Protein AF-A0A4V2JD85-F1 (afdb_monomer_lite)

Foldseek 3Di:
DPPDDLLVVLLCLLVVDPAADALQVSLVVSCVVCVVPPADSVNSSVSNVVSNVVVVHHYDDDDD

Structure (mmCIF, N/CA/C/O backbone):
data_AF-A0A4V2JD85-F1
#
_entry.id   AF-A0A4V2JD85-F1
#
loop_
_atom_site.group_PDB
_atom_site.id
_atom_site.type_symbol
_atom_site.label_atom_id
_atom_site.label_alt_id
_atom_site.label_comp_id
_atom_site.label_asym_id
_atom_site.label_entity_id
_atom_site.label_seq_id
_atom_site.pdbx_PDB_ins_code
_atom_site.Cartn_x
_atom_site.Cartn_y
_atom_site.Cartn_z
_atom_site.occupancy
_atom_site.B_iso_or_equiv
_atom_site.auth_seq_id
_atom_site.auth_comp_id
_atom_site.auth_asym_id
_atom_site.auth_atom_id
_atom_site.pdbx_PDB_model_num
ATOM 1 N N . MET A 1 1 ? -23.582 5.860 1.883 1.00 41.66 1 MET A N 1
ATOM 2 C CA . MET A 1 1 ? -22.519 5.276 1.045 1.00 41.66 1 MET A CA 1
ATOM 3 C C . MET A 1 1 ? -21.967 4.111 1.836 1.00 41.66 1 MET A C 1
ATOM 5 O O . MET A 1 1 ?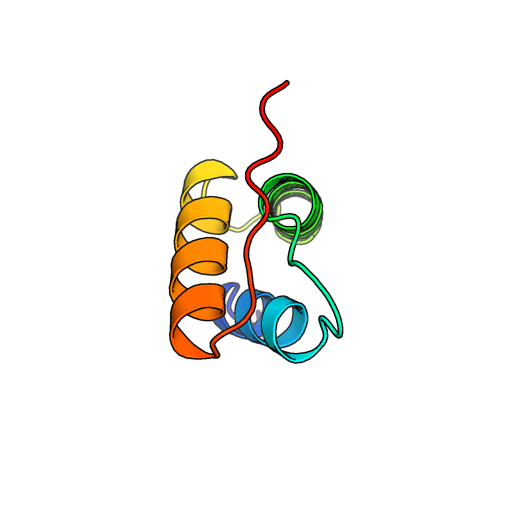 -21.549 4.331 2.966 1.00 41.66 1 MET A O 1
ATOM 9 N N . SER A 1 2 ? -22.128 2.877 1.357 1.00 47.97 2 SER A N 1
ATOM 10 C CA . SER A 1 2 ? -21.561 1.711 2.044 1.00 47.97 2 SER A CA 1
ATOM 11 C C . SER A 1 2 ? -20.057 1.925 2.150 1.00 47.97 2 SER A C 1
ATOM 13 O O . SER A 1 2 ? -19.445 2.289 1.150 1.00 47.97 2 SER A O 1
ATOM 15 N N . LYS A 1 3 ? -19.487 1.786 3.349 1.00 59.12 3 LYS A N 1
ATOM 16 C CA . LYS A 1 3 ? -18.047 1.949 3.550 1.00 59.12 3 LYS A CA 1
ATOM 17 C C . LYS A 1 3 ? -17.340 0.896 2.690 1.00 59.12 3 LYS A C 1
ATOM 19 O O . LYS A 1 3 ? -17.404 -0.287 3.018 1.00 59.12 3 LYS A O 1
ATOM 24 N N . LEU A 1 4 ? -16.773 1.307 1.554 1.00 61.91 4 LEU A N 1
ATOM 25 C CA . LEU A 1 4 ? -15.841 0.475 0.798 1.00 61.91 4 LEU A CA 1
ATOM 26 C C . LEU A 1 4 ? -14.670 0.166 1.736 1.00 61.91 4 LEU A C 1
ATOM 28 O O . LEU A 1 4 ? -14.219 1.033 2.484 1.00 61.91 4 LEU A O 1
ATOM 32 N N . SER A 1 5 ? -14.273 -1.101 1.790 1.00 78.25 5 SER A N 1
ATOM 33 C CA . SER A 1 5 ? -13.216 -1.547 2.695 1.00 78.25 5 SER A CA 1
ATOM 34 C C .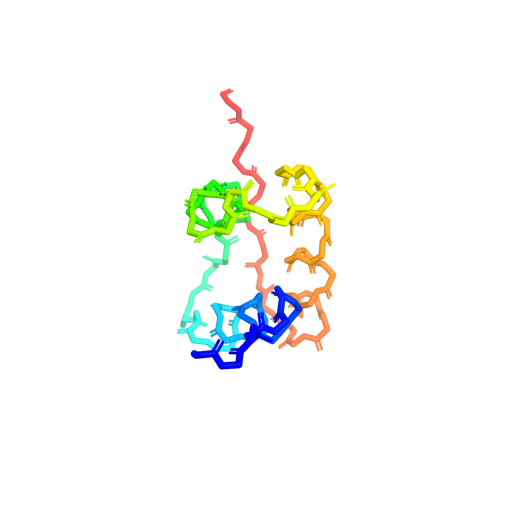 SER A 1 5 ? -11.863 -1.115 2.133 1.00 78.25 5 SER A C 1
ATOM 36 O O . SER A 1 5 ? -11.605 -1.357 0.959 1.00 78.25 5 SER A O 1
ATOM 38 N N . LEU A 1 6 ? -10.996 -0.533 2.967 1.00 80.38 6 LEU A N 1
ATOM 39 C CA . LEU A 1 6 ? -9.652 -0.048 2.606 1.00 80.38 6 LEU A CA 1
ATOM 40 C C . LEU A 1 6 ? -8.832 -1.067 1.789 1.00 80.38 6 LEU A C 1
ATOM 42 O O . LEU A 1 6 ? -8.098 -0.685 0.886 1.00 80.38 6 LEU A O 1
ATOM 46 N N . ALA A 1 7 ? -8.998 -2.365 2.059 1.00 79.44 7 ALA A N 1
ATOM 47 C CA . ALA A 1 7 ? -8.328 -3.436 1.317 1.00 79.44 7 ALA A CA 1
ATOM 48 C C . ALA A 1 7 ? -8.720 -3.489 -0.174 1.00 79.44 7 ALA A C 1
ATOM 50 O O . ALA A 1 7 ? -7.884 -3.783 -1.021 1.00 79.44 7 ALA A O 1
ATOM 51 N N . VAL A 1 8 ? -9.979 -3.182 -0.504 1.00 84.19 8 VAL A N 1
ATOM 52 C CA . VAL A 1 8 ? -10.464 -3.148 -1.896 1.00 84.19 8 VAL A CA 1
ATOM 53 C C . VAL A 1 8 ? -9.846 -1.972 -2.650 1.00 84.19 8 VAL A C 1
ATOM 55 O O . VAL A 1 8 ? -9.467 -2.111 -3.807 1.00 84.19 8 VAL A O 1
ATOM 58 N N . GLU A 1 9 ? -9.694 -0.835 -1.978 1.00 86.44 9 GLU A N 1
ATOM 59 C CA . GLU A 1 9 ? -9.103 0.380 -2.548 1.00 86.44 9 GLU A CA 1
ATOM 60 C C . GLU A 1 9 ? -7.601 0.207 -2.791 1.00 86.44 9 GLU A C 1
ATOM 62 O O . GLU A 1 9 ? -7.089 0.591 -3.839 1.00 86.44 9 GLU A O 1
ATOM 67 N N . ILE A 1 10 ? -6.900 -0.441 -1.855 1.00 85.38 10 ILE A N 1
ATOM 68 C CA . ILE A 1 10 ? -5.491 -0.818 -2.017 1.00 85.38 10 ILE A CA 1
ATOM 69 C C . ILE A 1 10 ? -5.313 -1.703 -3.256 1.00 85.38 10 ILE A C 1
ATOM 71 O O . ILE A 1 10 ? -4.440 -1.428 -4.078 1.00 85.38 10 ILE A O 1
ATOM 75 N N . ALA A 1 11 ? -6.160 -2.719 -3.428 1.00 83.19 11 ALA A N 1
ATOM 76 C CA . ALA A 1 11 ? -6.096 -3.602 -4.588 1.00 83.19 11 ALA A CA 1
ATOM 77 C C . ALA A 1 11 ? -6.334 -2.853 -5.913 1.00 83.19 11 ALA A C 1
ATOM 79 O O . ALA A 1 11 ? -5.644 -3.126 -6.893 1.00 83.19 11 ALA A O 1
ATOM 80 N N . ASP A 1 12 ? -7.256 -1.884 -5.952 1.00 85.25 12 ASP A N 1
ATOM 81 C CA . ASP A 1 12 ? -7.519 -1.080 -7.155 1.00 85.25 12 ASP A CA 1
ATOM 82 C C . ASP A 1 12 ? -6.324 -0.190 -7.529 1.00 85.25 12 ASP A C 1
ATOM 84 O O . ASP A 1 12 ? -5.933 -0.123 -8.695 1.00 85.25 12 ASP A O 1
ATOM 88 N N . VAL A 1 13 ? -5.667 0.419 -6.536 1.00 83.69 13 VAL A N 1
ATOM 89 C CA . VAL A 1 13 ? -4.437 1.203 -6.745 1.00 83.69 13 VAL A CA 1
ATOM 90 C C . VAL A 1 13 ? -3.308 0.329 -7.296 1.00 83.69 13 VAL A C 1
ATOM 92 O O . VAL A 1 13 ? -2.613 0.731 -8.231 1.00 83.69 13 VAL A O 1
ATOM 95 N N . VAL A 1 14 ? -3.137 -0.874 -6.743 1.00 84.94 14 VAL A N 1
ATOM 96 C CA . VAL A 1 14 ? -2.108 -1.830 -7.173 1.00 84.94 14 VAL A CA 1
ATOM 97 C C . VAL A 1 14 ? -2.392 -2.299 -8.600 1.00 84.94 14 VAL A C 1
ATOM 99 O O . VAL A 1 14 ? -1.562 -2.108 -9.480 1.00 84.94 14 VAL A O 1
ATOM 102 N N . VAL A 1 15 ? -3.585 -2.834 -8.870 1.00 81.44 15 VAL A N 1
ATOM 103 C CA . VAL A 1 15 ? -3.973 -3.348 -10.197 1.00 81.44 15 VAL A CA 1
ATOM 104 C C . VAL A 1 15 ? -4.018 -2.237 -11.255 1.00 81.44 15 VAL A C 1
ATOM 106 O O . VAL A 1 15 ? -3.693 -2.471 -12.422 1.00 81.44 15 VAL A O 1
ATOM 109 N N . GLY A 1 16 ? -4.399 -1.021 -10.863 1.00 79.19 16 GLY A N 1
ATOM 110 C CA . GLY A 1 16 ? -4.413 0.158 -11.724 1.00 79.19 16 GLY A CA 1
ATOM 111 C C . GLY A 1 16 ? -3.020 0.699 -12.062 1.00 79.19 16 GLY A C 1
ATOM 112 O O . GLY A 1 16 ? -2.869 1.417 -13.059 1.00 79.19 16 GLY A O 1
ATOM 113 N N . SER A 1 17 ? -1.991 0.345 -11.284 1.00 78.38 17 SER A N 1
ATOM 114 C CA . SER A 1 17 ? -0.616 0.770 -11.536 1.00 78.38 17 SER A CA 1
ATOM 115 C C . SER A 1 17 ? -0.031 0.044 -12.750 1.00 78.38 17 SER A C 1
ATOM 117 O O . SER A 1 17 ? 0.151 -1.170 -12.767 1.00 78.38 17 SER A O 1
ATOM 119 N N . LYS A 1 18 ? 0.313 0.805 -13.796 1.00 71.69 18 LYS A N 1
ATOM 120 C CA . LYS A 1 18 ? 0.974 0.290 -15.015 1.00 71.69 18 LYS A CA 1
ATOM 121 C C . LYS A 1 18 ? 2.504 0.299 -14.939 1.00 71.69 18 LYS A C 1
ATOM 123 O O . LYS A 1 18 ? 3.165 0.027 -15.940 1.00 71.69 18 LYS A O 1
ATOM 128 N N . GLY A 1 19 ? 3.067 0.673 -13.796 1.00 79.38 19 GLY A N 1
ATOM 129 C CA . GLY A 1 19 ? 4.502 0.833 -13.596 1.00 79.38 19 GLY A CA 1
ATOM 130 C C . GLY A 1 19 ? 4.910 0.486 -12.169 1.00 79.38 19 GLY A C 1
ATOM 131 O O . GLY A 1 19 ? 4.101 -0.068 -11.422 1.00 79.38 19 GLY A O 1
ATOM 132 N N . PRO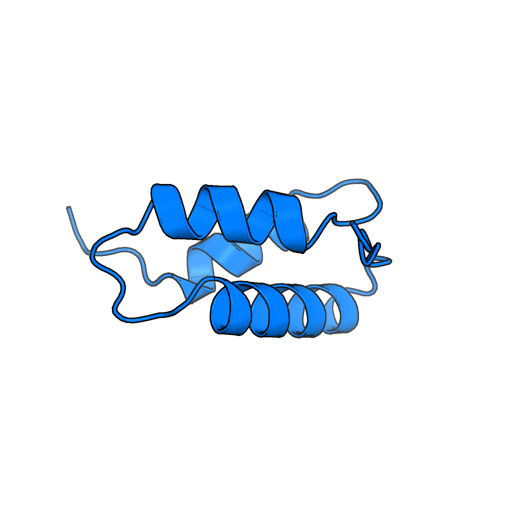 A 1 20 ? 6.160 0.798 -11.790 1.00 83.56 20 PRO A N 1
ATOM 133 C CA . PRO A 1 20 ? 6.617 0.568 -10.434 1.00 83.56 20 PRO A CA 1
ATOM 134 C C . PRO A 1 20 ? 5.722 1.299 -9.433 1.00 83.56 20 PRO A C 1
ATOM 136 O O . PRO A 1 20 ? 5.474 2.497 -9.589 1.00 83.56 20 PRO A O 1
ATOM 139 N N . LEU A 1 21 ? 5.212 0.575 -8.440 1.00 87.56 21 LEU A N 1
ATOM 140 C CA . LEU A 1 21 ? 4.331 1.146 -7.430 1.00 87.56 21 LEU A CA 1
ATOM 141 C C . LEU A 1 21 ? 5.180 1.888 -6.393 1.00 87.56 21 LEU A C 1
ATOM 143 O O . LEU A 1 21 ? 5.991 1.276 -5.694 1.00 87.56 21 LEU A O 1
ATOM 147 N N . ASP A 1 22 ? 4.982 3.202 -6.285 1.00 90.25 22 ASP A N 1
ATOM 148 C CA . ASP A 1 22 ? 5.491 3.982 -5.157 1.00 90.25 22 ASP A CA 1
ATOM 149 C C . ASP A 1 22 ? 4.553 3.782 -3.966 1.00 90.25 22 ASP A C 1
ATOM 151 O O . ASP A 1 22 ? 3.508 4.429 -3.831 1.00 90.25 22 ASP A O 1
ATOM 155 N N . VAL A 1 23 ? 4.943 2.842 -3.113 1.00 88.88 23 VAL A N 1
ATOM 156 C CA . VAL A 1 23 ? 4.182 2.424 -1.937 1.00 88.88 23 VAL A CA 1
ATOM 157 C C . VAL A 1 23 ? 3.970 3.586 -0.965 1.00 88.88 23 VAL A C 1
ATOM 159 O O . VAL A 1 23 ? 2.891 3.705 -0.392 1.00 88.88 23 VAL A O 1
ATOM 162 N N . GLN A 1 24 ? 4.953 4.475 -0.799 1.00 87.62 24 GLN A N 1
ATOM 163 C CA . GLN A 1 24 ? 4.863 5.587 0.152 1.00 87.62 24 GLN A CA 1
ATOM 164 C C . GLN A 1 24 ? 3.881 6.655 -0.326 1.00 87.62 24 GLN A C 1
ATOM 166 O O . GLN A 1 24 ? 3.039 7.133 0.446 1.00 87.62 24 GLN A O 1
ATOM 171 N N . SER A 1 25 ? 3.946 6.998 -1.613 1.00 89.62 25 SER A N 1
ATOM 172 C CA . SER A 1 25 ? 3.007 7.932 -2.235 1.00 89.62 25 SER A CA 1
ATOM 173 C C . SER A 1 25 ? 1.581 7.375 -2.214 1.00 89.62 25 SER A C 1
ATOM 175 O O . SER A 1 25 ? 0.657 8.062 -1.773 1.00 89.62 25 SER A O 1
ATOM 177 N N . ALA A 1 26 ? 1.399 6.108 -2.600 1.00 88.81 26 ALA A N 1
ATOM 178 C CA . ALA A 1 26 ? 0.097 5.445 -2.578 1.00 88.81 26 ALA A CA 1
ATOM 179 C C . ALA A 1 26 ? -0.476 5.337 -1.154 1.00 88.81 26 ALA A C 1
ATOM 181 O O . ALA A 1 26 ? -1.644 5.661 -0.934 1.00 88.81 26 ALA A O 1
ATOM 182 N N . ALA A 1 27 ? 0.347 4.965 -0.170 1.00 89.31 27 ALA A N 1
ATOM 183 C CA . ALA A 1 27 ? -0.072 4.895 1.225 1.00 89.31 27 ALA A CA 1
ATOM 184 C C . ALA A 1 27 ? -0.479 6.266 1.777 1.00 89.31 27 ALA A C 1
ATOM 186 O O . ALA A 1 27 ? -1.465 6.364 2.506 1.00 89.31 27 ALA A O 1
ATOM 187 N N . THR A 1 28 ? 0.237 7.332 1.398 1.00 90.06 28 THR A N 1
ATOM 188 C CA . THR A 1 28 ? -0.110 8.710 1.778 1.00 90.06 28 THR A CA 1
ATOM 189 C C . THR A 1 28 ? -1.499 9.088 1.267 1.00 90.06 28 THR A C 1
ATOM 191 O O . THR A 1 28 ? -2.322 9.609 2.022 1.00 90.06 28 THR A O 1
ATOM 194 N N . GLU A 1 29 ? -1.765 8.845 -0.016 1.00 89.38 29 GLU A N 1
ATOM 195 C CA . GLU A 1 29 ? -3.029 9.224 -0.649 1.00 89.38 29 GLU A CA 1
ATOM 196 C C . GLU A 1 29 ? -4.199 8.390 -0.115 1.00 89.38 29 GLU A C 1
ATOM 198 O O . GLU A 1 29 ? -5.245 8.950 0.212 1.00 89.38 29 GLU A O 1
ATOM 203 N N . LEU A 1 30 ? -4.006 7.085 0.092 1.00 87.69 30 LEU A N 1
ATOM 204 C CA . LEU A 1 30 ? -5.011 6.211 0.702 1.00 87.69 30 LEU A CA 1
ATOM 205 C C . LEU A 1 30 ? -5.304 6.591 2.157 1.00 87.69 30 LEU A C 1
ATOM 207 O O . LEU A 1 30 ? -6.467 6.686 2.542 1.00 87.69 30 LEU A O 1
ATOM 211 N N . HIS A 1 31 ? -4.283 6.887 2.963 1.00 88.94 31 HIS A N 1
ATOM 212 C CA . HIS A 1 31 ? -4.482 7.329 4.345 1.00 88.94 31 HIS A CA 1
ATOM 213 C C . HIS A 1 31 ? -5.250 8.661 4.417 1.00 88.94 31 HIS A C 1
ATOM 215 O O . HIS A 1 31 ? -6.100 8.853 5.285 1.00 88.94 31 HIS A O 1
ATOM 221 N N . LYS A 1 32 ? -4.993 9.591 3.484 1.00 86.19 32 LYS A N 1
ATOM 222 C CA . LYS A 1 32 ? -5.768 10.839 3.368 1.00 86.19 32 LYS A CA 1
ATOM 223 C C . LYS A 1 32 ? -7.197 10.611 2.877 1.00 86.19 32 LYS A C 1
ATOM 225 O O . LYS A 1 32 ? -8.088 11.337 3.312 1.00 86.19 32 LYS A O 1
ATOM 230 N N . ALA A 1 33 ? -7.410 9.667 1.961 1.00 84.44 33 ALA A N 1
ATOM 231 C CA . ALA A 1 33 ? -8.729 9.334 1.426 1.00 84.44 33 ALA A CA 1
ATOM 232 C C . ALA A 1 33 ? -9.609 8.621 2.466 1.00 84.44 33 ALA A C 1
ATOM 234 O O . ALA A 1 33 ? -10.826 8.809 2.477 1.00 84.44 33 ALA A O 1
ATOM 235 N N . PHE A 1 34 ? -8.988 7.869 3.380 1.00 82.88 34 PHE A N 1
ATOM 236 C CA . PHE A 1 34 ? -9.659 7.108 4.432 1.00 82.88 34 PHE A CA 1
ATOM 237 C C . PHE A 1 34 ? -9.192 7.517 5.839 1.00 82.88 34 PHE A C 1
ATOM 239 O O . PHE A 1 34 ? -8.701 6.678 6.589 1.00 82.88 34 PHE A O 1
ATOM 246 N N . PRO A 1 35 ? -9.407 8.777 6.265 1.00 75.62 35 PRO A N 1
ATOM 247 C CA . PRO A 1 35 ? -8.971 9.250 7.583 1.00 75.62 35 PRO A CA 1
ATOM 248 C C . PRO A 1 35 ? -9.751 8.599 8.738 1.00 75.62 35 PRO A C 1
ATOM 250 O O . PRO A 1 35 ? -9.345 8.673 9.893 1.00 75.62 35 PRO A O 1
ATOM 253 N N . GLU A 1 36 ? -10.900 7.987 8.437 1.00 78.44 36 GLU A N 1
ATOM 254 C CA . GLU A 1 36 ? -11.712 7.216 9.382 1.00 78.44 36 GLU A CA 1
ATOM 255 C C . GLU A 1 36 ? -11.301 5.739 9.478 1.00 78.44 36 GLU A C 1
ATOM 257 O O . GLU A 1 36 ? -11.799 5.020 10.349 1.00 78.44 36 GLU A O 1
ATOM 262 N N . ALA A 1 37 ? -10.404 5.273 8.601 1.00 71.62 37 ALA A N 1
ATOM 263 C CA . ALA A 1 37 ? -9.779 3.976 8.776 1.00 71.62 37 ALA A CA 1
ATOM 264 C C . ALA A 1 37 ? -8.808 4.085 9.956 1.00 71.62 37 ALA A C 1
ATOM 266 O O . ALA A 1 37 ? -7.910 4.917 9.961 1.00 71.62 37 ALA A O 1
ATOM 267 N N . SER A 1 38 ? -8.977 3.235 10.969 1.00 79.50 38 SER A N 1
ATOM 268 C CA . SER A 1 38 ? -8.100 3.172 12.152 1.00 79.50 38 SER A CA 1
ATOM 269 C C . SER A 1 38 ? -6.686 2.641 11.836 1.00 79.50 38 SER A C 1
ATOM 271 O O . SER A 1 38 ? -6.004 2.144 12.729 1.00 79.50 38 SER A O 1
ATOM 273 N N . VAL A 1 39 ? -6.287 2.678 10.569 1.00 83.19 39 VAL A N 1
ATOM 274 C CA . VAL A 1 39 ? -5.131 1.992 10.002 1.00 83.19 39 VAL A CA 1
ATOM 275 C C . VAL A 1 39 ? -4.080 3.042 9.686 1.00 83.19 39 VAL A C 1
ATOM 277 O O . VAL A 1 39 ? -4.377 4.065 9.071 1.00 83.19 39 VAL A O 1
ATOM 280 N N . THR A 1 40 ? -2.854 2.805 10.128 1.00 89.06 40 THR A N 1
ATOM 281 C CA . THR A 1 40 ? -1.747 3.738 9.924 1.00 89.06 40 THR A CA 1
ATOM 282 C C . THR A 1 40 ? -1.255 3.714 8.479 1.00 89.06 40 THR A C 1
ATOM 284 O O . THR A 1 40 ? -1.436 2.743 7.744 1.00 89.06 40 THR A O 1
ATOM 287 N N . GLN A 1 41 ? -0.573 4.780 8.060 1.00 87.75 41 GLN A N 1
ATOM 288 C CA . GLN A 1 41 ? 0.084 4.825 6.753 1.00 87.75 41 GLN A CA 1
ATOM 289 C C . GLN A 1 41 ? 1.080 3.666 6.559 1.00 87.75 41 GLN A C 1
ATOM 291 O O . GLN A 1 41 ? 1.202 3.147 5.454 1.00 87.75 41 GLN A O 1
ATOM 296 N N . GLU A 1 42 ? 1.759 3.232 7.625 1.00 90.00 42 GLU A N 1
ATOM 297 C CA . GLU A 1 42 ? 2.707 2.114 7.585 1.00 90.00 42 GLU A CA 1
ATOM 298 C C . GLU A 1 42 ? 2.009 0.777 7.305 1.00 90.00 42 GLU A C 1
ATOM 300 O O . GLU A 1 42 ? 2.462 0.010 6.461 1.00 90.00 42 GLU A O 1
ATOM 305 N N . GLU A 1 43 ? 0.865 0.516 7.939 1.00 90.38 43 GLU A N 1
ATOM 306 C CA . GLU A 1 43 ? 0.055 -0.677 7.657 1.00 90.38 43 GLU A CA 1
ATOM 307 C C . GLU A 1 43 ? -0.474 -0.679 6.215 1.00 90.38 43 GLU A C 1
ATOM 309 O O . GLU A 1 43 ? -0.471 -1.715 5.544 1.00 90.38 43 GLU A O 1
ATOM 3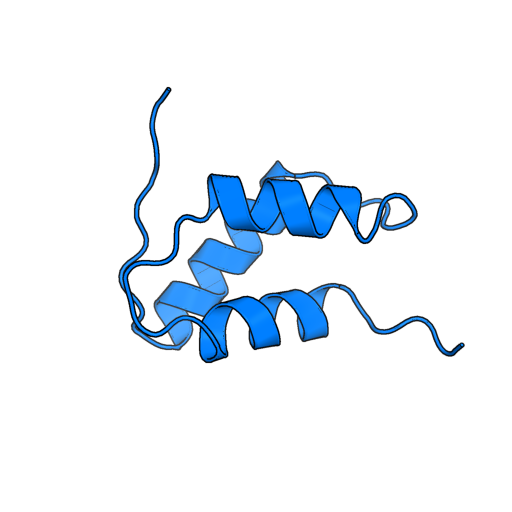14 N N . ILE A 1 44 ? -0.883 0.488 5.705 1.00 89.81 44 ILE A N 1
ATOM 315 C CA . ILE A 1 44 ? -1.290 0.642 4.301 1.00 8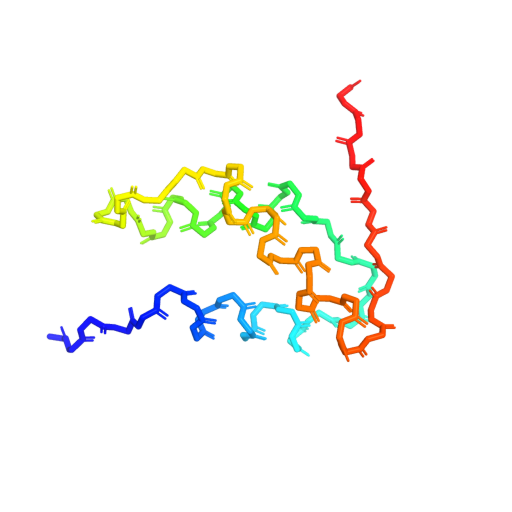9.81 44 ILE A CA 1
ATOM 316 C C . ILE A 1 44 ? -0.105 0.353 3.375 1.00 89.81 44 ILE A C 1
ATOM 318 O O . ILE A 1 44 ? -0.262 -0.382 2.403 1.00 89.81 44 ILE A O 1
ATOM 322 N N . ALA A 1 45 ? 1.082 0.875 3.691 1.00 88.88 45 ALA A N 1
ATOM 323 C CA . ALA A 1 45 ? 2.301 0.627 2.932 1.00 88.88 45 ALA A CA 1
ATOM 324 C C . ALA A 1 45 ? 2.673 -0.865 2.912 1.00 88.88 45 ALA A C 1
ATOM 326 O O . ALA A 1 45 ? 2.911 -1.421 1.846 1.00 88.88 45 ALA A O 1
ATOM 327 N N . GLN A 1 46 ? 2.646 -1.546 4.060 1.00 88.94 46 GLN A N 1
ATOM 328 C CA . GLN A 1 46 ? 2.909 -2.988 4.139 1.00 88.94 46 GLN A CA 1
ATOM 329 C C . GLN A 1 46 ? 1.915 -3.804 3.306 1.00 88.94 46 GLN A C 1
ATOM 331 O O . GLN A 1 46 ? 2.300 -4.759 2.625 1.00 88.94 46 GLN A O 1
ATOM 336 N N . THR A 1 47 ? 0.641 -3.410 3.333 1.00 89.31 47 THR A N 1
ATOM 337 C CA . THR A 1 47 ? -0.406 -4.068 2.546 1.00 89.31 47 THR A CA 1
ATOM 338 C C . THR A 1 47 ? -0.181 -3.841 1.052 1.00 89.31 47 THR A C 1
ATOM 340 O O . THR A 1 47 ? -0.186 -4.799 0.289 1.00 89.31 47 THR A O 1
ATOM 343 N N . LEU A 1 48 ? 0.099 -2.604 0.631 1.00 89.38 48 LEU A N 1
ATOM 344 C CA . LEU A 1 48 ? 0.439 -2.266 -0.756 1.00 89.38 48 LEU A CA 1
ATOM 345 C C . LEU A 1 48 ? 1.655 -3.049 -1.259 1.00 89.38 48 LEU A C 1
ATOM 347 O O . LEU A 1 48 ? 1.612 -3.569 -2.369 1.00 89.38 48 LEU A O 1
ATOM 351 N N . THR A 1 49 ? 2.718 -3.163 -0.456 1.00 88.94 49 THR A N 1
ATOM 352 C CA . THR A 1 49 ? 3.902 -3.958 -0.810 1.00 88.94 49 THR A CA 1
ATOM 353 C C . THR A 1 49 ? 3.540 -5.426 -1.007 1.00 88.94 49 THR A C 1
ATOM 355 O O . THR A 1 49 ? 3.909 -6.015 -2.019 1.00 88.94 49 THR A O 1
ATOM 358 N N . SER A 1 50 ? 2.775 -5.998 -0.074 1.00 89.62 50 SER A N 1
ATOM 359 C CA . SER A 1 50 ? 2.352 -7.403 -0.133 1.00 89.62 50 SER A CA 1
ATOM 360 C C . SER A 1 50 ? 1.472 -7.686 -1.356 1.00 89.62 50 SER A C 1
ATOM 362 O O . SER A 1 50 ? 1.700 -8.654 -2.077 1.00 89.62 50 SER A O 1
ATOM 364 N N . GLU A 1 51 ? 0.496 -6.818 -1.632 1.00 88.88 51 GLU A N 1
ATOM 365 C CA . GLU A 1 51 ? -0.399 -6.949 -2.787 1.00 88.88 51 GLU A CA 1
ATOM 366 C C . GLU A 1 51 ? 0.356 -6.739 -4.106 1.00 88.88 51 GLU A C 1
ATOM 368 O O . GLU A 1 51 ? 0.156 -7.493 -5.057 1.00 88.88 51 GLU A O 1
ATOM 373 N N . SER A 1 52 ? 1.265 -5.760 -4.161 1.00 87.25 52 SER A N 1
ATOM 374 C CA . SER A 1 52 ? 2.133 -5.517 -5.318 1.00 87.25 52 SER A CA 1
ATOM 375 C C . SER A 1 52 ? 3.020 -6.724 -5.618 1.00 87.25 52 SER A C 1
ATOM 377 O O . SER A 1 52 ? 3.138 -7.114 -6.779 1.00 87.25 52 SER A O 1
ATOM 379 N N . GLU A 1 53 ? 3.593 -7.364 -4.595 1.00 88.12 53 GLU A N 1
ATOM 380 C CA . GLU A 1 53 ? 4.351 -8.611 -4.747 1.00 88.12 53 GLU A CA 1
ATOM 381 C C . GLU A 1 53 ? 3.462 -9.744 -5.281 1.00 88.12 53 GLU A C 1
ATOM 383 O O . GLU A 1 53 ? 3.845 -10.436 -6.227 1.00 88.12 53 GLU A O 1
ATOM 388 N N . ALA A 1 54 ? 2.246 -9.888 -4.744 1.00 86.06 54 ALA A N 1
ATOM 389 C CA . ALA A 1 54 ? 1.300 -10.922 -5.158 1.00 86.06 54 ALA A CA 1
ATOM 390 C C . ALA A 1 54 ? 0.882 -10.804 -6.635 1.00 86.06 54 ALA A C 1
ATOM 392 O O . ALA A 1 54 ? 0.663 -11.822 -7.297 1.00 86.06 54 ALA A O 1
ATOM 393 N N . VAL A 1 55 ? 0.804 -9.582 -7.173 1.00 83.31 55 VAL A N 1
ATOM 394 C CA . VAL A 1 55 ? 0.513 -9.339 -8.597 1.00 83.31 55 VAL A CA 1
ATOM 395 C C . VAL A 1 55 ? 1.768 -9.189 -9.468 1.00 83.31 55 VAL A C 1
ATOM 397 O O . VAL A 1 55 ? 1.655 -8.982 -10.677 1.00 83.31 55 VAL A O 1
ATOM 400 N N . GLY A 1 56 ? 2.965 -9.308 -8.886 1.00 84.94 56 GLY A N 1
ATOM 401 C CA . GLY A 1 56 ? 4.241 -9.211 -9.599 1.00 84.94 56 GLY A CA 1
ATOM 402 C C . GLY A 1 56 ? 4.603 -7.797 -10.064 1.00 84.94 56 GLY A C 1
ATOM 403 O O . GLY A 1 56 ? 5.373 -7.641 -11.014 1.00 84.94 56 GLY A O 1
ATOM 404 N N . LEU A 1 57 ? 4.048 -6.767 -9.424 1.00 84.62 57 LEU A N 1
ATOM 405 C CA . LEU A 1 57 ? 4.389 -5.378 -9.694 1.00 84.62 57 LEU A CA 1
ATOM 406 C C . LEU A 1 57 ? 5.649 -4.984 -8.909 1.00 84.62 57 LEU A C 1
ATOM 408 O O . LEU A 1 57 ? 5.691 -5.157 -7.688 1.00 84.62 57 LEU A O 1
ATOM 412 N N . PRO A 1 58 ? 6.680 -4.437 -9.578 1.00 83.88 58 PRO A N 1
ATOM 413 C CA . PRO A 1 58 ? 7.881 -3.983 -8.893 1.00 83.88 58 PRO A CA 1
ATOM 414 C C . PRO A 1 58 ? 7.546 -2.800 -7.976 1.00 83.88 58 PRO A C 1
ATOM 416 O O . PRO A 1 58 ? 7.012 -1.790 -8.428 1.00 83.88 58 PRO A O 1
ATOM 419 N N . THR A 1 59 ? 7.875 -2.909 -6.693 1.00 84.81 59 THR A N 1
ATOM 420 C CA . THR A 1 59 ? 7.715 -1.825 -5.716 1.00 84.81 59 THR A CA 1
ATOM 421 C C . THR A 1 59 ? 8.981 -0.988 -5.640 1.00 84.81 59 THR A C 1
ATOM 423 O O . THR A 1 59 ? 10.089 -1.527 -5.665 1.00 84.81 59 THR A O 1
ATOM 426 N N . VAL A 1 60 ? 8.830 0.329 -5.510 1.00 83.38 60 VAL A N 1
ATOM 427 C CA . VAL A 1 60 ? 9.958 1.226 -5.237 1.00 83.38 60 VAL A CA 1
ATOM 428 C C . VAL A 1 60 ? 9.815 1.742 -3.816 1.00 83.38 60 VAL A C 1
ATOM 430 O O . VAL A 1 60 ? 8.849 2.430 -3.489 1.00 83.38 60 VAL A O 1
ATOM 433 N N . GLU A 1 61 ? 10.771 1.395 -2.960 1.00 69.25 61 GLU A N 1
ATOM 434 C CA . GLU A 1 61 ? 10.848 1.943 -1.611 1.00 69.25 61 GLU A CA 1
ATOM 435 C C . GLU A 1 61 ? 11.558 3.295 -1.675 1.00 69.25 61 GLU A C 1
ATOM 437 O O . GLU A 1 61 ? 12.787 3.377 -1.708 1.00 69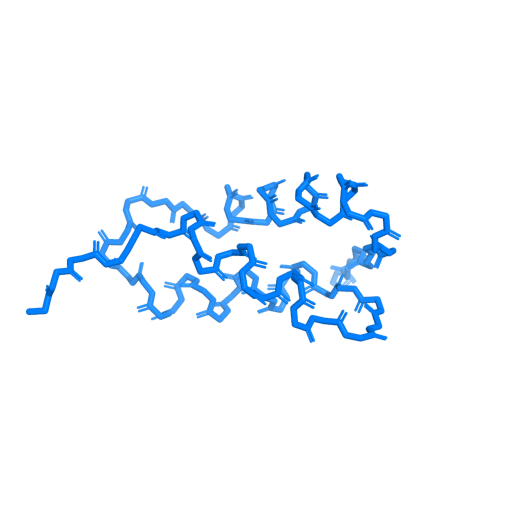.25 61 GLU A O 1
ATOM 442 N N . THR A 1 62 ? 10.778 4.375 -1.733 1.00 59.84 62 THR A N 1
ATOM 443 C CA . THR A 1 62 ? 11.316 5.734 -1.654 1.00 59.84 62 THR A CA 1
ATOM 444 C C . THR A 1 62 ? 11.856 5.960 -0.242 1.00 59.84 62 THR A C 1
ATOM 446 O O . THR A 1 62 ? 11.107 6.238 0.694 1.00 59.84 62 THR A O 1
ATOM 449 N N . THR A 1 63 ? 13.167 5.794 -0.071 1.00 52.16 63 THR A N 1
ATOM 450 C CA . THR A 1 63 ? 13.888 6.259 1.118 1.00 52.16 63 THR A CA 1
ATOM 451 C C . THR A 1 63 ? 14.051 7.772 0.992 1.00 52.16 63 THR A C 1
ATOM 453 O O . THR A 1 63 ? 14.434 8.253 -0.073 1.00 52.16 63 THR A O 1
ATOM 456 N N . ALA A 1 64 ? 13.674 8.498 2.047 1.00 48.88 64 ALA A N 1
ATOM 457 C CA . ALA A 1 64 ? 13.669 9.962 2.101 1.00 48.88 64 ALA A CA 1
ATOM 458 C C . ALA A 1 64 ? 15.010 10.612 1.717 1.00 48.88 64 ALA A C 1
ATOM 460 O O . ALA A 1 64 ? 16.069 10.035 2.059 1.00 48.88 64 ALA A O 1
#

Organism: NCBI:txid2528245

Sequence (64 aa):
MSKLSLAVEIADVVVGSKGPLDVQSAATELHKAFPEASVTQEEIAQTLTSESEAVGLPTVETTA

Secondary structure (DSSP, 8-state):
-----HHHHHHHHHHH-SS-EEHHHHHHHHHHH-TTS---HHHHHHHHHHHHHHTTPPEE----

pLDDT: mean 81.3, std 11.19, range [41.66, 90.38]

Radius of gyration: 11.2 Å; chains: 1; bounding box: 36×22×27 Å